Protein AF-A0A835UW12-F1 (afdb_monomer)

Structure (mmCIF, N/CA/C/O backbone):
data_AF-A0A835UW12-F1
#
_entry.id   AF-A0A835UW12-F1
#
loop_
_atom_site.group_PDB
_atom_site.id
_atom_site.type_symbol
_atom_site.label_atom_id
_atom_site.label_alt_id
_atom_site.label_comp_id
_atom_site.label_asym_id
_atom_site.label_entity_id
_atom_site.label_seq_id
_atom_site.pdbx_PDB_ins_code
_atom_site.Cartn_x
_atom_site.Cartn_y
_atom_site.Cartn_z
_atom_site.occupancy
_atom_site.B_iso_or_equiv
_atom_site.auth_seq_id
_atom_site.auth_comp_id
_atom_site.auth_asym_id
_atom_site.auth_atom_id
_atom_site.pdbx_PDB_model_num
ATOM 1 N N . MET A 1 1 ? 65.786 -12.658 36.688 1.00 39.91 1 MET A N 1
ATOM 2 C CA . MET A 1 1 ? 66.917 -13.042 35.812 1.00 39.91 1 MET A CA 1
ATOM 3 C C . MET A 1 1 ? 66.328 -13.510 34.492 1.00 39.91 1 MET A C 1
ATOM 5 O O . MET A 1 1 ? 65.339 -14.217 34.555 1.00 39.91 1 MET A O 1
ATOM 9 N N . ALA A 1 2 ? 66.781 -13.208 33.289 1.00 41.91 2 ALA A N 1
ATOM 10 C CA . ALA A 1 2 ? 67.591 -12.166 32.669 1.00 41.91 2 ALA A CA 1
ATOM 11 C C . ALA A 1 2 ? 67.326 -12.385 31.160 1.00 41.91 2 ALA A C 1
ATOM 13 O O . ALA A 1 2 ? 67.218 -13.538 30.740 1.00 41.91 2 ALA A O 1
ATOM 14 N N . SER A 1 3 ? 67.182 -11.329 30.357 1.00 52.34 3 SER A N 1
ATOM 15 C CA . SER A 1 3 ? 67.228 -11.457 28.891 1.00 52.34 3 SER A CA 1
ATOM 16 C C . SER A 1 3 ? 68.603 -11.967 28.443 1.00 52.34 3 SER A C 1
ATOM 18 O O . SER A 1 3 ? 69.579 -11.827 29.186 1.00 52.34 3 SER A O 1
ATOM 20 N N . PRO A 1 4 ? 68.713 -12.455 27.199 1.00 55.28 4 PRO A N 1
ATOM 21 C CA . PRO A 1 4 ? 69.583 -11.741 26.264 1.00 55.28 4 PRO A CA 1
ATOM 22 C C . PRO A 1 4 ? 69.023 -11.611 24.835 1.00 55.28 4 PRO A C 1
ATOM 24 O O . PRO A 1 4 ? 68.077 -12.279 24.428 1.00 55.28 4 PRO A O 1
ATOM 27 N N . ALA A 1 5 ? 69.632 -10.666 24.123 1.00 48.69 5 ALA A N 1
ATOM 28 C CA . ALA A 1 5 ? 69.347 -10.175 22.782 1.00 48.69 5 ALA A CA 1
ATOM 29 C C . ALA A 1 5 ? 69.939 -11.052 21.658 1.00 48.69 5 ALA A C 1
ATOM 31 O O . ALA A 1 5 ? 70.827 -11.861 21.916 1.00 48.69 5 ALA A O 1
ATOM 32 N N . SER A 1 6 ? 69.507 -10.823 20.406 1.00 48.31 6 SER A N 1
ATOM 33 C CA . SER A 1 6 ? 70.341 -10.170 19.367 1.00 48.31 6 SER A CA 1
ATOM 34 C C . SER A 1 6 ? 69.898 -10.481 17.923 1.00 48.31 6 SER A C 1
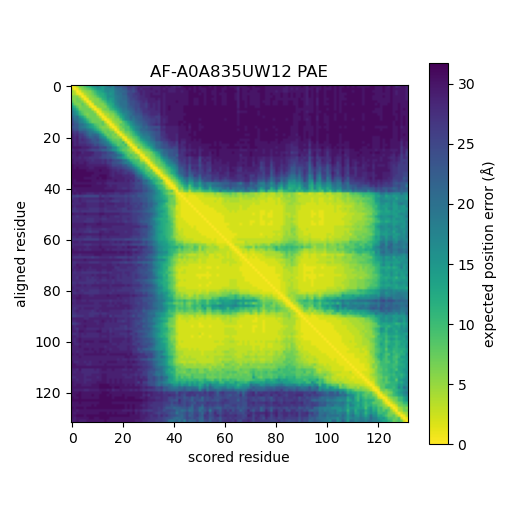ATOM 36 O O . SER A 1 6 ? 69.938 -11.620 17.478 1.00 48.31 6 SER A O 1
ATOM 38 N N . SER A 1 7 ? 69.522 -9.401 17.221 1.00 50.47 7 SER A N 1
ATOM 39 C CA . SER A 1 7 ? 69.901 -8.975 15.854 1.00 50.47 7 SER A CA 1
ATOM 40 C C . SER A 1 7 ? 69.957 -9.961 14.680 1.00 50.47 7 SER A C 1
ATOM 42 O O . SER A 1 7 ? 70.746 -10.900 14.702 1.00 50.47 7 SER A O 1
ATOM 44 N N . SER A 1 8 ? 69.362 -9.574 13.541 1.00 49.94 8 SER A N 1
ATOM 45 C CA . SER A 1 8 ? 70.123 -9.219 12.317 1.00 49.94 8 SER A CA 1
ATOM 46 C C . SER A 1 8 ? 69.233 -8.640 11.201 1.00 49.94 8 SER A C 1
ATOM 48 O O . SER A 1 8 ? 68.069 -9.000 11.055 1.00 49.94 8 SER A O 1
ATOM 50 N N . SER A 1 9 ? 69.819 -7.711 10.444 1.00 48.56 9 SER A N 1
ATOM 51 C CA . SER A 1 9 ? 69.262 -6.946 9.320 1.00 48.56 9 SER A CA 1
ATOM 52 C C . SER A 1 9 ? 69.822 -7.451 7.980 1.00 48.56 9 SER A C 1
ATOM 54 O O . SER A 1 9 ? 70.973 -7.872 7.961 1.00 48.56 9 SER A O 1
ATOM 56 N N . ALA A 1 10 ? 69.077 -7.312 6.873 1.00 47.75 10 ALA A N 1
ATOM 57 C CA . ALA A 1 10 ? 69.548 -7.145 5.474 1.00 47.75 10 ALA A CA 1
ATOM 58 C C . ALA A 1 10 ? 68.296 -6.912 4.588 1.00 47.75 10 ALA A C 1
ATOM 60 O O . ALA A 1 10 ? 67.334 -7.657 4.734 1.00 47.75 10 ALA A O 1
ATOM 61 N N . ALA A 1 11 ? 68.089 -5.800 3.870 1.00 49.81 11 ALA A N 1
ATOM 62 C CA . ALA A 1 11 ? 68.812 -5.199 2.734 1.00 49.81 11 ALA A CA 1
ATOM 63 C C . ALA A 1 11 ? 68.628 -5.958 1.394 1.00 49.81 11 ALA A C 1
ATOM 65 O O . ALA A 1 11 ? 68.925 -7.145 1.317 1.00 49.81 11 ALA A O 1
ATOM 66 N N . GLY A 1 12 ? 68.141 -5.219 0.385 1.00 48.38 12 GLY A N 1
ATOM 67 C CA . GLY A 1 12 ? 67.869 -5.580 -1.022 1.00 48.38 12 GLY A CA 1
ATOM 68 C C . GLY A 1 12 ? 66.614 -4.815 -1.489 1.00 48.38 12 GLY A C 1
ATOM 69 O O . GLY A 1 12 ? 65.535 -5.102 -0.979 1.00 48.38 12 GLY A O 1
ATOM 70 N N . ASP A 1 13 ? 66.625 -3.708 -2.252 1.00 49.19 13 ASP A N 1
ATOM 71 C CA . ASP A 1 13 ? 67.298 -3.435 -3.543 1.00 49.19 13 ASP A CA 1
ATOM 72 C C . ASP A 1 13 ? 66.911 -4.527 -4.563 1.00 49.19 13 ASP A C 1
ATOM 74 O O . ASP A 1 13 ? 67.011 -5.702 -4.256 1.00 49.19 13 ASP A O 1
ATOM 78 N N . ASP A 1 14 ? 66.097 -4.246 -5.582 1.00 52.00 14 ASP A N 1
ATOM 79 C CA . ASP A 1 14 ? 66.466 -3.572 -6.825 1.00 52.00 14 ASP A CA 1
ATOM 80 C C . ASP A 1 14 ? 65.300 -2.752 -7.414 1.00 52.00 14 ASP A C 1
ATOM 82 O O . ASP A 1 14 ? 64.136 -3.164 -7.423 1.00 52.00 14 ASP A O 1
ATOM 86 N N . GLY A 1 15 ? 65.631 -1.590 -7.978 1.00 45.88 15 GLY A N 1
ATOM 87 C CA . GLY A 1 15 ? 64.751 -0.855 -8.881 1.00 45.88 15 GLY A CA 1
ATOM 88 C C . GLY A 1 15 ? 64.919 -1.310 -10.328 1.00 45.88 15 GLY A C 1
ATOM 89 O O . GLY A 1 15 ? 66.009 -1.691 -10.734 1.00 45.88 15 GLY A O 1
ATOM 90 N N . VAL A 1 16 ? 63.871 -1.163 -11.140 1.00 53.25 16 VAL A N 1
ATOM 91 C CA . VAL A 1 16 ? 63.997 -1.019 -12.601 1.00 53.25 16 VAL A CA 1
ATOM 92 C C . VAL A 1 16 ? 62.879 -0.132 -13.176 1.00 53.25 16 VAL A C 1
ATOM 94 O O . VAL A 1 16 ? 61.809 -0.031 -12.573 1.00 53.25 16 VAL A O 1
ATOM 97 N N . PRO A 1 17 ? 63.134 0.565 -14.304 1.00 51.84 17 PRO A N 1
ATOM 98 C CA . PRO A 1 17 ? 62.596 1.897 -14.570 1.00 51.84 17 PRO A CA 1
ATOM 99 C C . PRO A 1 17 ? 61.731 2.006 -15.846 1.00 51.84 17 PRO A C 1
ATOM 101 O O . PRO A 1 17 ? 61.582 1.068 -16.617 1.00 51.84 17 PRO A O 1
ATOM 104 N N . SER A 1 18 ? 61.299 3.248 -16.104 1.00 46.09 18 SER A N 1
ATOM 105 C CA . SER A 1 18 ? 61.202 3.895 -17.426 1.00 46.09 18 SER A CA 1
ATOM 106 C C . SER A 1 18 ? 59.987 3.629 -18.332 1.00 46.09 18 SER A C 1
ATOM 108 O O . SER A 1 18 ? 59.942 2.711 -19.137 1.00 46.09 18 SER A O 1
ATOM 110 N N . SER A 1 19 ? 59.051 4.578 -18.253 1.00 46.84 19 SER A N 1
ATOM 111 C CA . SER A 1 19 ? 58.675 5.532 -19.312 1.00 46.84 19 SER A CA 1
ATOM 112 C C . SER A 1 19 ? 58.556 5.085 -20.783 1.00 46.84 19 SER A C 1
ATOM 114 O O . SER A 1 19 ? 59.525 4.696 -21.426 1.00 46.84 19 SER A O 1
ATOM 116 N N . ALA A 1 20 ? 57.380 5.443 -21.314 1.00 46.94 20 ALA A N 1
ATOM 117 C CA . ALA A 1 20 ? 57.080 5.915 -22.668 1.00 46.94 20 ALA A CA 1
ATOM 118 C C . ALA A 1 20 ? 56.852 4.890 -23.791 1.00 46.94 20 ALA A C 1
ATOM 120 O O . ALA A 1 20 ? 57.772 4.430 -24.454 1.00 46.94 20 ALA A O 1
ATOM 121 N N . ALA A 1 21 ? 55.574 4.748 -24.155 1.00 41.69 21 ALA A N 1
ATOM 122 C CA . ALA A 1 21 ? 55.154 4.898 -25.546 1.00 41.69 21 ALA A CA 1
ATOM 123 C C . ALA A 1 21 ? 53.704 5.402 -25.590 1.00 41.69 21 ALA A C 1
ATOM 125 O O . ALA A 1 21 ? 52.755 4.677 -25.296 1.00 41.69 21 ALA A O 1
ATOM 126 N N . ALA A 1 22 ? 53.544 6.678 -25.938 1.00 48.12 22 ALA A N 1
ATOM 127 C CA . ALA A 1 22 ? 52.271 7.230 -26.363 1.00 48.12 22 ALA A CA 1
ATOM 128 C C . ALA A 1 22 ? 51.890 6.608 -27.714 1.00 48.12 22 ALA A C 1
ATOM 130 O O . ALA A 1 22 ? 52.685 6.595 -28.653 1.00 48.12 22 ALA A O 1
ATOM 131 N N . SER A 1 23 ? 50.665 6.110 -27.826 1.00 43.50 23 SER A N 1
ATOM 132 C CA . SER A 1 23 ? 50.016 5.869 -29.110 1.00 43.50 23 SER A CA 1
ATOM 133 C C . SER A 1 23 ? 48.585 6.368 -29.007 1.00 43.50 23 SER A C 1
ATOM 135 O O . SER A 1 23 ? 47.802 5.955 -28.155 1.00 43.50 23 SER A O 1
ATOM 137 N N . SER A 1 24 ? 48.326 7.369 -29.831 1.00 51.50 24 SER A N 1
ATOM 138 C CA . SER A 1 24 ? 47.150 8.216 -29.902 1.00 51.50 24 SER A CA 1
ATOM 139 C C . SER A 1 24 ? 45.858 7.410 -30.050 1.00 51.50 24 SER A C 1
ATOM 141 O O . SER A 1 24 ? 45.665 6.732 -31.056 1.00 51.50 24 SER A O 1
ATOM 143 N N . ILE A 1 25 ? 44.938 7.542 -29.090 1.00 56.38 25 ILE A N 1
ATOM 144 C CA . ILE A 1 25 ? 43.540 7.129 -29.261 1.00 56.38 25 ILE A CA 1
ATOM 145 C C . ILE A 1 25 ? 42.694 8.406 -29.336 1.00 56.38 25 ILE A C 1
ATOM 147 O O . ILE A 1 25 ? 42.737 9.206 -28.395 1.00 56.38 25 ILE A O 1
ATOM 151 N N . PRO A 1 26 ? 41.925 8.630 -30.418 1.00 46.03 26 PRO A N 1
ATOM 152 C CA . PRO A 1 26 ? 40.990 9.742 -30.484 1.00 46.03 26 PRO A CA 1
ATOM 153 C C . PRO A 1 26 ? 39.858 9.480 -29.484 1.00 46.03 26 PRO A C 1
ATOM 155 O O . PRO A 1 26 ? 38.976 8.657 -29.728 1.00 46.03 26 PRO A O 1
ATOM 158 N N . HIS A 1 27 ? 39.882 10.153 -28.332 1.00 47.38 27 HIS A N 1
ATOM 159 C CA . HIS A 1 27 ? 38.746 10.143 -27.419 1.00 47.38 27 HIS A CA 1
ATOM 160 C C . HIS A 1 27 ? 37.667 11.075 -27.976 1.00 47.38 27 HIS A C 1
ATOM 162 O O . HIS A 1 27 ? 37.721 12.296 -27.851 1.00 47.38 27 HIS A O 1
ATOM 168 N N . LEU A 1 28 ? 36.678 10.465 -28.628 1.00 49.31 28 LEU A N 1
ATOM 169 C CA . LEU A 1 28 ? 35.374 11.075 -28.857 1.00 49.31 28 LEU A CA 1
ATOM 170 C C . LEU A 1 28 ? 34.866 11.688 -27.538 1.00 49.31 28 LEU A C 1
ATOM 172 O O . LEU A 1 28 ? 34.862 10.987 -26.520 1.00 49.31 28 LEU A O 1
ATOM 176 N N . PRO A 1 29 ? 34.342 12.926 -27.527 1.00 50.59 29 PRO A N 1
ATOM 177 C CA . PRO A 1 29 ? 33.495 13.376 -26.438 1.00 50.59 29 PRO A CA 1
ATOM 178 C C . PRO A 1 29 ? 32.125 12.709 -26.606 1.00 50.59 29 PRO A C 1
ATOM 180 O O . PRO A 1 29 ? 31.162 13.318 -27.072 1.00 50.59 29 PRO A O 1
ATOM 183 N N . THR A 1 30 ? 32.023 11.426 -26.247 1.00 45.34 30 THR A N 1
ATOM 184 C CA . THR A 1 30 ? 30.712 10.805 -26.061 1.00 45.34 30 THR A CA 1
ATOM 185 C C . THR A 1 30 ? 30.118 11.393 -24.798 1.00 45.34 30 THR A C 1
ATOM 187 O O . THR A 1 30 ? 30.446 11.008 -23.677 1.00 45.34 30 THR A O 1
ATOM 190 N N . SER A 1 31 ? 29.252 12.373 -25.038 1.00 54.56 31 SER A N 1
ATOM 191 C CA . SER A 1 31 ? 28.134 12.773 -24.202 1.00 54.56 31 SER A CA 1
ATOM 192 C C . SER A 1 31 ? 27.653 11.610 -23.328 1.00 54.56 31 SER A C 1
ATOM 194 O O . SER A 1 31 ? 26.888 10.753 -23.760 1.00 54.56 31 SER A O 1
ATOM 196 N N . SER A 1 32 ? 28.110 11.570 -22.080 1.00 53.03 32 SER A N 1
ATOM 197 C CA . SER A 1 32 ? 27.438 10.819 -21.025 1.00 53.03 32 SER A CA 1
ATOM 198 C C . SER A 1 32 ? 26.781 11.829 -20.100 1.00 53.03 32 SER A C 1
ATOM 200 O O . SER A 1 32 ? 27.068 11.910 -18.905 1.00 53.03 32 SER A O 1
ATOM 202 N N . ALA A 1 33 ? 25.905 12.637 -20.698 1.00 54.12 33 ALA A N 1
ATOM 203 C CA . ALA A 1 33 ? 24.895 13.372 -19.972 1.00 54.12 33 ALA A CA 1
ATOM 204 C C . ALA A 1 33 ? 24.107 12.386 -19.092 1.00 54.12 33 ALA A C 1
ATOM 206 O O . ALA A 1 33 ? 23.554 11.406 -19.575 1.00 54.12 33 ALA A O 1
ATOM 207 N N . ALA A 1 34 ? 24.153 12.655 -17.790 1.00 54.62 34 ALA A N 1
ATOM 208 C CA . ALA A 1 34 ? 23.126 12.448 -16.779 1.00 54.62 34 ALA A CA 1
ATOM 209 C C . ALA A 1 34 ? 22.162 11.238 -16.875 1.00 54.62 34 ALA A C 1
ATOM 211 O O . ALA A 1 34 ? 21.421 11.034 -17.826 1.00 54.62 34 ALA A O 1
ATOM 212 N N . SER A 1 35 ? 21.986 10.612 -15.705 1.00 49.56 35 SER A N 1
ATOM 213 C CA . SER A 1 35 ? 20.741 9.961 -15.276 1.00 49.56 35 SER A CA 1
ATOM 214 C C . SER A 1 35 ? 20.485 8.530 -15.765 1.00 49.56 35 SER A C 1
ATOM 216 O O . SER A 1 35 ? 19.601 8.252 -16.565 1.00 49.56 35 SER A O 1
ATOM 218 N N . ARG A 1 36 ? 21.160 7.560 -15.136 1.00 50.09 36 ARG A N 1
ATOM 219 C CA . ARG A 1 36 ? 20.576 6.218 -14.932 1.00 50.09 36 ARG A CA 1
ATOM 220 C C . ARG A 1 36 ? 20.176 5.993 -13.477 1.00 50.09 36 ARG A C 1
ATOM 222 O O . ARG A 1 36 ? 20.331 4.905 -12.932 1.00 50.09 36 ARG A O 1
ATOM 229 N N . ARG A 1 37 ? 19.630 7.030 -12.831 1.00 50.47 37 ARG A N 1
ATOM 230 C CA . ARG A 1 37 ? 18.713 6.799 -11.713 1.00 50.47 37 ARG A CA 1
ATOM 231 C C . ARG A 1 37 ? 17.426 6.320 -12.357 1.00 50.47 37 ARG A C 1
ATOM 233 O O . ARG A 1 37 ? 16.694 7.134 -12.908 1.00 50.47 37 ARG A O 1
ATOM 240 N N . LEU A 1 38 ? 17.220 5.002 -12.365 1.00 50.41 38 LEU A N 1
ATOM 241 C CA . LEU A 1 38 ? 15.946 4.400 -12.751 1.00 50.41 38 LEU A CA 1
ATOM 242 C C . LEU A 1 38 ? 14.830 5.265 -12.150 1.00 50.41 38 LEU A C 1
ATOM 244 O O . LEU A 1 38 ? 14.861 5.481 -10.929 1.00 50.41 38 LEU A O 1
ATOM 248 N N . PRO A 1 39 ? 13.914 5.815 -12.968 1.00 57.53 39 PRO A N 1
ATOM 249 C CA . PRO A 1 39 ? 12.777 6.545 -12.447 1.00 57.53 39 PRO A CA 1
ATOM 250 C C . PRO A 1 39 ? 12.146 5.685 -11.349 1.00 57.53 39 PRO A C 1
ATOM 252 O O . PRO A 1 39 ? 11.989 4.474 -11.559 1.00 57.53 39 PRO A O 1
ATOM 255 N N . PRO A 1 40 ? 11.842 6.252 -10.164 1.00 53.78 40 PRO A N 1
ATOM 256 C CA . PRO A 1 40 ? 11.053 5.549 -9.163 1.00 53.78 40 PRO A CA 1
ATOM 257 C C . PRO A 1 40 ? 9.888 4.884 -9.894 1.00 53.78 40 PRO A C 1
ATOM 259 O O . PRO A 1 40 ? 9.290 5.577 -10.718 1.00 53.78 40 PRO A O 1
ATOM 262 N N . PRO A 1 41 ? 9.599 3.585 -9.667 1.00 59.59 41 PRO A N 1
ATOM 263 C CA . PRO A 1 41 ? 8.606 2.859 -10.454 1.00 59.59 41 PRO A CA 1
ATOM 264 C C . PRO A 1 41 ? 7.366 3.735 -10.553 1.00 59.59 41 PRO A C 1
ATOM 266 O O . PRO A 1 41 ? 6.803 4.089 -9.514 1.00 59.59 41 PRO A O 1
ATOM 269 N N . CYS A 1 42 ? 7.059 4.190 -11.769 1.00 73.62 42 CYS A N 1
ATOM 270 C CA . CYS A 1 42 ? 6.086 5.241 -12.023 1.00 73.62 42 CYS A CA 1
ATOM 271 C C . CYS A 1 42 ? 4.748 4.701 -11.526 1.00 73.62 42 CYS A C 1
ATOM 273 O O . CYS A 1 42 ? 4.162 3.819 -12.146 1.00 73.62 42 CYS A O 1
ATOM 275 N N . TRP A 1 43 ? 4.342 5.130 -10.336 1.00 81.62 43 TRP A N 1
ATOM 276 C CA . TRP A 1 43 ? 3.008 4.891 -9.823 1.00 81.62 43 TRP A CA 1
ATOM 277 C C . TRP A 1 43 ? 2.206 6.097 -10.259 1.00 81.62 43 TRP A C 1
ATOM 279 O O . TRP A 1 43 ? 2.351 7.170 -9.665 1.00 81.62 43 TRP A O 1
ATOM 289 N N . SER A 1 44 ? 1.412 5.927 -11.306 1.00 85.50 44 SER A N 1
ATOM 290 C CA . SER A 1 44 ? 0.437 6.933 -11.703 1.00 85.50 44 SER A CA 1
ATOM 291 C C . SER A 1 44 ? -0.584 7.158 -10.583 1.00 85.50 44 SER A C 1
ATOM 293 O O . SER A 1 44 ? -0.700 6.377 -9.624 1.00 85.50 44 SER A O 1
ATOM 295 N N . HIS A 1 45 ? -1.306 8.272 -10.681 1.00 85.75 45 HIS A N 1
ATOM 296 C CA . HIS A 1 45 ? -2.362 8.592 -9.730 1.00 85.75 45 HIS A CA 1
ATOM 297 C C . HIS A 1 45 ? -3.438 7.501 -9.730 1.00 85.75 45 HIS A C 1
ATOM 299 O O . HIS A 1 45 ? -3.775 6.980 -8.671 1.00 85.75 45 HIS A O 1
ATOM 305 N N . GLU A 1 46 ? -3.871 7.082 -10.918 1.00 87.44 46 GLU A N 1
ATOM 306 C CA . GLU A 1 46 ? -4.869 6.031 -11.115 1.00 87.44 46 GLU A CA 1
ATOM 307 C C . GLU A 1 46 ? -4.417 4.681 -10.540 1.00 87.44 46 GLU A C 1
ATOM 309 O O . GLU A 1 46 ? -5.133 4.092 -9.734 1.00 87.44 46 GLU A O 1
ATOM 314 N N . GLU A 1 47 ? -3.184 4.240 -10.828 1.00 88.06 47 GLU A N 1
ATOM 315 C CA . GLU A 1 47 ? -2.634 3.003 -10.245 1.00 88.06 47 GLU A CA 1
ATOM 316 C C . GLU A 1 47 ? -2.565 3.074 -8.715 1.00 88.06 47 GLU A C 1
ATOM 318 O O . GLU A 1 47 ? -2.763 2.075 -8.022 1.00 88.06 47 GLU A O 1
ATOM 323 N N . THR A 1 48 ? -2.256 4.252 -8.167 1.00 90.88 48 THR A N 1
ATOM 324 C CA . THR A 1 48 ? -2.193 4.445 -6.717 1.00 90.88 48 THR A CA 1
ATOM 325 C C . THR A 1 48 ? -3.585 4.385 -6.091 1.00 90.88 48 THR A C 1
ATOM 327 O O . THR A 1 48 ? -3.725 3.772 -5.034 1.00 90.88 48 THR A O 1
ATOM 330 N N . LEU A 1 49 ? -4.601 4.977 -6.725 1.00 92.50 49 LEU A N 1
ATOM 331 C CA . LEU A 1 49 ? -5.994 4.892 -6.277 1.00 92.50 49 LEU A CA 1
ATOM 332 C C . LEU A 1 49 ? -6.497 3.447 -6.327 1.00 92.50 49 LEU A C 1
ATOM 334 O O . LEU A 1 49 ? -6.922 2.923 -5.299 1.00 92.50 49 LEU A O 1
ATOM 338 N N . ALA A 1 50 ? -6.319 2.766 -7.463 1.00 93.44 50 ALA A N 1
ATOM 339 C CA . ALA A 1 50 ? -6.697 1.364 -7.625 1.00 93.44 50 ALA A CA 1
ATOM 340 C C . ALA A 1 50 ? -6.017 0.460 -6.582 1.00 93.44 50 ALA A C 1
ATOM 342 O O . ALA A 1 50 ? -6.648 -0.432 -6.015 1.00 93.44 50 ALA A O 1
ATOM 343 N N . LEU A 1 51 ? -4.738 0.713 -6.273 1.00 94.44 51 LEU A N 1
ATOM 344 C CA . LEU A 1 51 ? -4.027 0.000 -5.212 1.00 94.44 51 LEU A CA 1
ATOM 345 C C . LEU A 1 51 ? -4.636 0.259 -3.833 1.00 94.44 51 LEU A C 1
ATOM 347 O O . LEU A 1 51 ? -4.760 -0.679 -3.045 1.00 94.44 51 LEU A O 1
ATOM 351 N N . ILE A 1 52 ? -4.952 1.516 -3.514 1.00 94.81 52 ILE A N 1
ATOM 352 C CA . ILE A 1 52 ? -5.538 1.887 -2.223 1.00 94.81 52 ILE A CA 1
ATOM 353 C C . ILE A 1 52 ? -6.888 1.194 -2.052 1.00 94.81 52 ILE A C 1
ATOM 355 O O . ILE A 1 52 ? -7.115 0.609 -0.993 1.00 94.81 52 ILE A O 1
ATOM 359 N N . ASP A 1 53 ? -7.742 1.214 -3.070 1.00 95.56 53 ASP A N 1
ATOM 360 C CA . ASP A 1 53 ? -9.076 0.620 -3.001 1.00 95.56 53 ASP A CA 1
ATOM 361 C C . ASP A 1 53 ? -9.008 -0.908 -2.916 1.00 95.56 53 ASP A C 1
ATOM 363 O O . ASP A 1 53 ? -9.521 -1.487 -1.957 1.00 95.56 53 ASP A O 1
ATOM 367 N N . ALA A 1 54 ? -8.236 -1.562 -3.792 1.00 96.00 54 ALA A N 1
ATOM 368 C CA . ALA A 1 54 ? -8.042 -3.014 -3.741 1.00 96.00 54 ALA A CA 1
ATOM 369 C C . ALA A 1 54 ? -7.445 -3.481 -2.399 1.00 96.00 54 ALA A C 1
ATOM 371 O O . ALA A 1 54 ? -7.853 -4.502 -1.836 1.00 96.00 54 ALA A O 1
ATOM 372 N N . TYR A 1 55 ? -6.480 -2.728 -1.856 1.00 95.44 55 TYR A N 1
ATOM 373 C CA . TYR A 1 55 ? -5.921 -2.998 -0.533 1.00 95.44 55 TYR A CA 1
ATOM 374 C C . TYR A 1 55 ? -6.964 -2.818 0.573 1.00 95.44 55 TYR A C 1
ATOM 376 O O . TYR A 1 55 ? -7.034 -3.658 1.474 1.00 95.44 55 TYR A O 1
ATOM 384 N N . ARG A 1 56 ? -7.750 -1.733 0.535 1.00 94.69 56 ARG A N 1
ATOM 385 C CA . ARG A 1 56 ? -8.788 -1.448 1.535 1.00 94.69 56 ARG A CA 1
ATOM 386 C C . ARG A 1 56 ? -9.801 -2.576 1.577 1.00 94.69 56 ARG A C 1
ATOM 388 O O . ARG A 1 56 ? -10.037 -3.094 2.665 1.00 94.69 56 ARG A O 1
ATOM 395 N N . ASP A 1 57 ? -10.313 -2.998 0.429 1.00 95.06 57 ASP A N 1
ATOM 396 C CA . ASP A 1 57 ? -11.303 -4.072 0.343 1.00 95.06 57 ASP A CA 1
ATOM 397 C C . ASP A 1 57 ? -10.782 -5.353 0.993 1.00 95.06 57 ASP A C 1
ATOM 399 O O . ASP A 1 57 ? -11.404 -5.880 1.919 1.00 95.06 57 ASP A O 1
ATOM 403 N N . LYS A 1 58 ? -9.572 -5.797 0.619 1.00 94.19 58 LYS A N 1
ATOM 404 C CA . LYS A 1 58 ? -8.951 -6.978 1.240 1.00 94.19 58 LYS A CA 1
ATOM 405 C C . LYS A 1 58 ? -8.685 -6.801 2.728 1.00 94.19 58 LYS A C 1
ATOM 407 O O . LYS A 1 58 ? -8.895 -7.730 3.505 1.00 94.19 58 LYS A O 1
ATOM 412 N N . TRP A 1 59 ? -8.230 -5.627 3.148 1.00 94.12 59 TRP A N 1
ATOM 413 C CA . TRP A 1 59 ? -7.967 -5.342 4.554 1.00 94.12 59 TRP A CA 1
ATOM 414 C C . TRP A 1 59 ? -9.248 -5.387 5.397 1.00 94.12 59 TRP A C 1
ATOM 416 O O . TRP A 1 59 ? -9.230 -5.939 6.500 1.00 94.12 59 TRP A O 1
ATOM 426 N N . TYR A 1 60 ? -10.367 -4.874 4.881 1.00 94.50 60 TYR A N 1
ATOM 427 C CA . TYR A 1 60 ? -11.665 -4.957 5.551 1.00 94.50 60 TYR A CA 1
ATOM 428 C C . TYR A 1 60 ? -12.221 -6.382 5.574 1.00 94.50 60 TYR A C 1
ATOM 430 O O . TYR A 1 60 ? -12.687 -6.807 6.631 1.00 94.50 60 TYR A O 1
ATOM 438 N N . SER A 1 61 ? -12.102 -7.147 4.483 1.00 92.81 61 SER A N 1
ATOM 439 C CA . SER A 1 61 ? -12.520 -8.560 4.456 1.00 92.81 61 SER A CA 1
ATOM 440 C C . SER A 1 61 ? -11.795 -9.415 5.501 1.00 92.81 61 SER A C 1
ATOM 442 O O . SER A 1 61 ? -12.361 -10.373 6.014 1.00 92.81 61 SER A O 1
ATOM 444 N N . LEU A 1 62 ? -10.557 -9.054 5.853 1.00 91.38 62 LEU A N 1
ATOM 445 C CA . LEU A 1 62 ? -9.750 -9.737 6.871 1.00 91.38 62 LEU A CA 1
ATOM 446 C C . LEU A 1 62 ? -9.951 -9.180 8.289 1.00 91.38 62 LEU A C 1
ATOM 448 O O . LEU A 1 62 ? -9.130 -9.445 9.169 1.00 91.38 62 LEU A O 1
ATOM 452 N N . GLY A 1 63 ? -10.970 -8.349 8.521 1.00 91.31 63 GLY A N 1
ATOM 453 C CA . GLY A 1 63 ? -11.214 -7.751 9.835 1.00 91.31 63 GLY A CA 1
ATOM 454 C C . GLY A 1 63 ? -10.096 -6.805 10.278 1.00 91.31 63 GLY A C 1
ATOM 455 O O . GLY A 1 63 ? -9.764 -6.750 11.458 1.00 91.31 63 GLY A O 1
ATOM 456 N N . ARG A 1 64 ? -9.495 -6.067 9.334 1.00 90.62 64 ARG A N 1
ATOM 457 C CA . ARG A 1 64 ? -8.349 -5.164 9.552 1.00 90.62 64 ARG A CA 1
ATOM 458 C C . ARG A 1 64 ? -7.025 -5.870 9.888 1.00 90.62 64 ARG A C 1
ATOM 460 O O . ARG A 1 64 ? -6.091 -5.234 10.388 1.00 90.62 64 ARG A O 1
ATOM 467 N N . GLY A 1 65 ? -6.919 -7.159 9.566 1.00 89.25 65 GLY A N 1
ATOM 468 C CA . GLY A 1 65 ? -5.716 -7.975 9.739 1.00 89.25 65 GLY A CA 1
ATOM 469 C C . GLY A 1 65 ? -4.608 -7.725 8.706 1.00 89.25 65 GLY A C 1
ATOM 470 O O . GLY A 1 65 ? -4.724 -6.898 7.803 1.00 89.25 65 GLY A O 1
ATOM 471 N N . ASN A 1 66 ? -3.495 -8.452 8.841 1.00 89.75 66 ASN A N 1
ATOM 472 C CA . ASN A 1 66 ? -2.365 -8.349 7.917 1.00 89.75 66 ASN A CA 1
ATOM 473 C C . ASN A 1 66 ? -2.600 -9.202 6.657 1.00 89.75 66 ASN A C 1
ATOM 475 O O . ASN A 1 66 ? -3.015 -10.357 6.752 1.00 89.75 66 ASN A O 1
ATOM 479 N N . LEU A 1 67 ? -2.304 -8.658 5.474 1.00 92.62 67 LEU A N 1
ATOM 480 C CA . LEU A 1 67 ? -2.448 -9.394 4.215 1.00 92.62 67 LEU A CA 1
ATOM 481 C C . LEU A 1 67 ? -1.307 -10.413 4.060 1.00 92.62 67 LEU A C 1
ATOM 483 O O . LEU A 1 67 ? -0.135 -10.082 4.254 1.00 92.62 67 LEU A O 1
ATOM 487 N N . ARG A 1 68 ? -1.656 -11.648 3.683 1.00 94.31 68 ARG A N 1
ATOM 488 C CA . ARG A 1 68 ? -0.710 -12.711 3.309 1.00 94.31 68 ARG A CA 1
ATOM 489 C C . ARG A 1 68 ? -0.331 -12.600 1.832 1.00 94.31 68 ARG A C 1
AT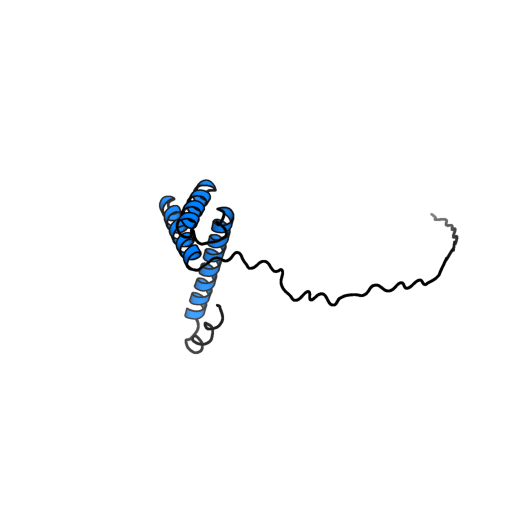OM 491 O O . ARG A 1 68 ? -0.968 -11.853 1.098 1.00 94.31 68 ARG A O 1
ATOM 498 N N . ALA A 1 69 ? 0.679 -13.359 1.400 1.00 94.31 69 ALA A N 1
ATOM 499 C CA . ALA A 1 69 ? 1.170 -13.362 0.016 1.00 94.31 69 ALA A CA 1
ATOM 500 C C . ALA A 1 69 ? 0.038 -13.523 -1.018 1.00 94.31 69 ALA A C 1
ATOM 502 O O . ALA A 1 69 ? -0.127 -12.642 -1.850 1.00 94.31 69 ALA A O 1
ATOM 503 N N . SER A 1 70 ? -0.831 -14.529 -0.849 1.00 94.38 70 SER A N 1
ATOM 504 C CA . SER A 1 70 ? -1.996 -14.753 -1.726 1.00 94.38 70 SER A CA 1
ATOM 505 C C . SER A 1 70 ? -2.892 -13.519 -1.868 1.00 94.38 70 SER A C 1
ATOM 507 O O . SER A 1 70 ? -3.312 -13.169 -2.964 1.00 94.38 70 SER A O 1
ATOM 509 N N . HIS A 1 71 ? -3.156 -12.806 -0.768 1.00 95.25 71 HIS A N 1
ATOM 510 C CA . HIS A 1 71 ? -3.986 -11.602 -0.817 1.00 95.25 71 HIS A CA 1
ATOM 511 C C . HIS A 1 71 ? -3.287 -10.469 -1.575 1.00 95.25 71 HIS A C 1
ATOM 513 O O . HIS A 1 71 ? -3.946 -9.677 -2.242 1.00 95.25 71 HIS A O 1
ATOM 519 N N . TRP A 1 72 ? -1.958 -10.376 -1.483 1.00 95.44 72 TRP A N 1
ATOM 520 C CA . TRP A 1 72 ? -1.186 -9.404 -2.256 1.00 95.44 72 TRP A CA 1
ATOM 521 C C . TRP A 1 72 ? -1.157 -9.737 -3.748 1.00 95.44 72 TRP A C 1
ATOM 523 O O . TRP A 1 72 ? -1.154 -8.809 -4.557 1.00 95.44 72 TRP A O 1
ATOM 533 N N . ASP A 1 73 ? -1.165 -11.018 -4.113 1.00 95.50 73 ASP A N 1
ATOM 534 C CA . ASP A 1 73 ? -1.287 -11.450 -5.508 1.00 95.50 73 ASP A CA 1
ATOM 535 C C . ASP A 1 73 ? -2.661 -11.078 -6.080 1.00 95.50 73 ASP A C 1
ATOM 537 O O . ASP A 1 73 ? -2.740 -10.506 -7.167 1.00 95.50 73 ASP A O 1
ATOM 541 N N . GLU A 1 74 ? -3.737 -11.269 -5.313 1.00 94.50 74 GLU A N 1
ATOM 542 C CA . GLU A 1 74 ? -5.074 -10.801 -5.700 1.00 94.50 74 GLU A CA 1
ATOM 543 C C . GLU A 1 74 ? -5.133 -9.275 -5.866 1.00 94.50 74 GLU A C 1
ATOM 545 O O . GLU A 1 74 ? -5.686 -8.780 -6.848 1.00 94.50 74 GLU A O 1
ATOM 550 N N . VAL A 1 75 ? -4.532 -8.513 -4.942 1.00 94.88 75 VAL A N 1
ATOM 551 C CA . VAL A 1 75 ? -4.438 -7.046 -5.052 1.00 94.88 75 VAL A CA 1
ATOM 552 C C . VAL A 1 75 ? -3.677 -6.644 -6.316 1.00 94.88 75 VAL A C 1
ATOM 554 O O . VAL A 1 75 ? -4.137 -5.772 -7.050 1.00 94.88 75 VAL A O 1
ATOM 557 N N . ALA A 1 76 ? -2.546 -7.288 -6.614 1.00 93.88 76 ALA A N 1
ATOM 558 C CA . ALA A 1 76 ? -1.788 -7.019 -7.836 1.00 93.88 76 ALA A CA 1
ATOM 559 C C . ALA A 1 76 ? -2.600 -7.331 -9.101 1.00 93.88 76 ALA A C 1
ATOM 561 O O . ALA A 1 76 ? -2.585 -6.539 -10.042 1.00 93.88 76 ALA A O 1
ATOM 562 N N . ALA A 1 77 ? -3.366 -8.424 -9.104 1.00 92.88 77 ALA A N 1
ATOM 563 C CA . ALA A 1 77 ? -4.245 -8.775 -10.216 1.00 92.88 77 ALA A CA 1
ATOM 564 C C . ALA A 1 77 ? -5.386 -7.761 -10.418 1.00 92.88 77 ALA A C 1
ATOM 566 O O . ALA A 1 77 ? -5.794 -7.510 -11.551 1.00 92.88 77 ALA A O 1
ATOM 567 N N . VAL A 1 78 ? -5.920 -7.163 -9.347 1.00 92.94 78 VAL A N 1
ATOM 568 C CA . VAL A 1 78 ? -6.900 -6.065 -9.456 1.00 92.94 78 VAL A CA 1
ATOM 569 C C . VAL A 1 78 ? -6.245 -4.821 -10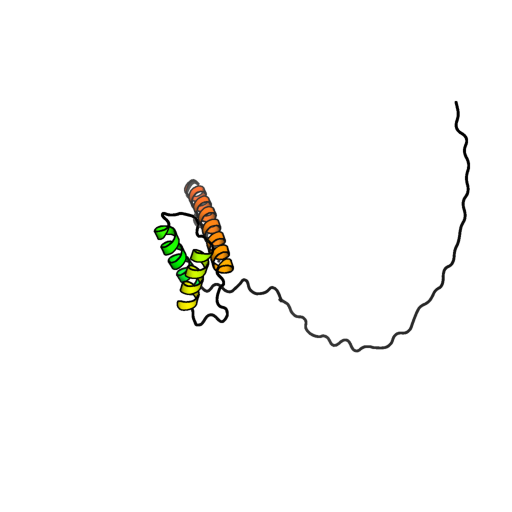.057 1.00 92.94 78 VAL A C 1
ATOM 571 O O . VAL A 1 78 ? -6.753 -4.290 -11.041 1.00 92.94 78 VAL A O 1
ATOM 574 N N . VAL A 1 79 ? -5.090 -4.400 -9.533 1.00 91.19 79 VAL A N 1
ATOM 575 C CA . VAL A 1 79 ? -4.366 -3.212 -10.022 1.00 91.19 79 VAL A CA 1
ATOM 576 C C . VAL A 1 79 ? -3.975 -3.361 -11.495 1.00 91.19 79 VAL A C 1
ATOM 578 O O . VAL A 1 79 ? -4.153 -2.428 -12.274 1.00 91.19 79 VAL A O 1
ATOM 581 N N . ALA A 1 80 ? -3.508 -4.545 -11.901 1.00 89.50 80 ALA A N 1
ATOM 582 C CA . ALA A 1 80 ? -3.168 -4.833 -13.293 1.00 89.50 80 ALA A CA 1
ATOM 583 C C . ALA A 1 80 ? -4.385 -4.747 -14.233 1.00 89.50 80 ALA A C 1
ATOM 585 O O . ALA A 1 80 ? -4.249 -4.294 -15.366 1.00 89.50 80 ALA A O 1
ATOM 586 N N . ARG A 1 81 ? -5.579 -5.141 -13.766 1.00 88.94 81 ARG A N 1
ATOM 587 C CA . ARG A 1 81 ? -6.824 -5.032 -14.547 1.00 88.94 81 ARG A CA 1
ATOM 588 C C . ARG A 1 81 ? -7.336 -3.600 -14.657 1.00 88.94 81 ARG A C 1
ATOM 590 O O . ARG A 1 81 ? -7.893 -3.253 -15.691 1.00 88.94 81 ARG A O 1
ATOM 597 N N . CYS A 1 82 ? -7.172 -2.790 -13.614 1.00 85.56 82 CYS A N 1
ATOM 598 C CA . CYS A 1 82 ? -7.602 -1.392 -13.633 1.00 85.56 82 CYS A CA 1
ATOM 599 C C . CYS A 1 82 ? -6.714 -0.518 -14.523 1.00 85.56 82 CYS A C 1
ATOM 601 O O . CYS A 1 82 ? -7.209 0.442 -15.097 1.00 85.56 82 CYS A O 1
ATOM 603 N N . CYS A 1 83 ? -5.429 -0.853 -14.671 1.00 80.50 83 CYS A N 1
ATOM 604 C CA . CYS A 1 83 ? -4.476 -0.029 -15.417 1.00 80.50 83 CYS A CA 1
ATOM 605 C C . CYS A 1 83 ? -3.774 -0.820 -16.539 1.00 80.50 83 CYS A C 1
ATOM 607 O O . CYS A 1 83 ? -2.554 -1.005 -16.485 1.00 80.50 83 CYS A O 1
ATOM 609 N N . PRO A 1 84 ? -4.509 -1.269 -17.578 1.00 72.56 84 PRO A N 1
ATOM 610 C CA . PRO A 1 84 ? -3.949 -2.067 -18.674 1.00 72.56 84 PRO A CA 1
ATOM 611 C C . PRO A 1 84 ? -2.991 -1.272 -19.576 1.00 72.56 84 PRO A C 1
ATOM 613 O O . PRO A 1 84 ? -2.198 -1.858 -20.304 1.00 72.56 84 PRO A O 1
ATOM 616 N N . SER A 1 85 ? -3.054 0.061 -19.531 1.00 66.75 85 SER A N 1
ATOM 617 C CA . SER A 1 85 ? -2.178 0.974 -20.275 1.00 66.75 85 SER A CA 1
ATOM 618 C C . SER A 1 85 ? -0.809 1.178 -19.620 1.00 66.75 85 SER A C 1
ATOM 620 O O . SER A 1 85 ? 0.071 1.798 -20.219 1.00 66.75 85 SER A O 1
ATOM 622 N N . SER A 1 86 ? -0.606 0.675 -18.396 1.00 68.44 86 SER A N 1
ATOM 623 C CA . SER A 1 86 ? 0.687 0.766 -17.726 1.00 68.44 86 SER A CA 1
ATOM 624 C C . SER A 1 86 ? 1.677 -0.182 -18.408 1.00 68.44 86 SER A C 1
ATOM 626 O O . SER A 1 86 ? 1.427 -1.387 -18.459 1.00 68.44 86 SER A O 1
ATOM 628 N N . PRO A 1 87 ? 2.829 0.309 -18.898 1.00 65.50 87 PRO A N 1
ATOM 629 C CA . PRO A 1 87 ? 3.789 -0.517 -19.633 1.00 65.50 87 PRO A CA 1
ATOM 630 C C . PRO A 1 87 ? 4.431 -1.607 -18.761 1.00 65.50 87 PRO A C 1
ATOM 632 O O . PRO A 1 87 ? 5.081 -2.510 -19.279 1.00 65.50 87 PRO A O 1
ATOM 635 N N . VAL A 1 88 ? 4.282 -1.517 -17.433 1.00 71.69 88 VAL A N 1
ATOM 636 C CA . VAL A 1 88 ? 4.840 -2.471 -16.474 1.00 71.69 88 VAL A CA 1
ATOM 637 C C . VAL A 1 88 ? 3.780 -2.840 -15.442 1.00 71.69 88 VAL A C 1
ATOM 639 O O . VAL A 1 88 ? 3.472 -2.047 -14.542 1.00 71.69 88 VAL A O 1
ATOM 642 N N . CYS A 1 89 ? 3.288 -4.078 -15.533 1.00 75.88 89 CYS A N 1
ATOM 643 C CA . CYS A 1 89 ? 2.433 -4.686 -14.519 1.00 75.88 89 CYS A CA 1
ATOM 644 C C . CYS A 1 89 ? 3.139 -4.669 -13.157 1.00 75.88 89 CYS A C 1
ATOM 646 O O . CYS A 1 89 ? 4.273 -5.136 -13.018 1.00 75.88 89 CYS A O 1
ATOM 648 N N . LYS A 1 90 ? 2.468 -4.124 -12.138 1.00 84.38 90 LYS A N 1
ATOM 649 C CA . LYS A 1 90 ? 3.017 -4.055 -10.782 1.00 84.38 90 LYS A CA 1
ATOM 650 C C . LYS A 1 90 ? 2.924 -5.422 -10.107 1.00 84.38 90 LYS A C 1
ATOM 652 O O . LYS A 1 90 ? 1.877 -6.061 -10.129 1.00 84.38 90 LYS A O 1
ATOM 657 N N . THR A 1 91 ? 4.015 -5.865 -9.488 1.00 90.06 91 THR A N 1
ATOM 658 C CA . THR A 1 91 ? 4.039 -7.142 -8.757 1.00 90.06 91 THR A CA 1
ATOM 659 C C . THR A 1 91 ? 3.419 -7.001 -7.366 1.00 90.06 91 THR A C 1
ATOM 661 O O . THR A 1 91 ? 3.391 -5.908 -6.793 1.00 90.06 91 THR A O 1
ATOM 664 N N . SER A 1 92 ? 2.981 -8.110 -6.765 1.00 93.06 92 SER A N 1
ATOM 665 C CA . SER A 1 92 ? 2.432 -8.143 -5.398 1.00 93.06 92 SER A CA 1
ATOM 666 C C . SER A 1 92 ? 3.372 -7.530 -4.357 1.00 93.06 92 SER A C 1
ATOM 668 O O . SER A 1 92 ? 2.946 -6.770 -3.483 1.00 93.06 92 SER A O 1
ATOM 670 N N . VAL A 1 93 ? 4.677 -7.751 -4.513 1.00 92.31 93 VAL A N 1
ATOM 671 C CA . VAL A 1 93 ? 5.725 -7.141 -3.682 1.00 92.31 93 VAL A CA 1
ATOM 672 C C . VAL A 1 93 ? 5.787 -5.618 -3.864 1.00 92.31 93 VAL A C 1
ATOM 674 O O . VAL A 1 93 ? 5.894 -4.880 -2.882 1.00 92.31 93 VAL A O 1
ATOM 677 N N . GLN A 1 94 ? 5.686 -5.113 -5.097 1.00 92.06 94 GLN A N 1
ATOM 678 C CA . GLN A 1 94 ? 5.664 -3.668 -5.356 1.00 92.06 94 GLN A CA 1
ATOM 679 C C . GLN A 1 94 ? 4.411 -3.004 -4.773 1.00 92.06 94 GLN A C 1
ATOM 681 O O . GLN A 1 94 ? 4.523 -1.937 -4.160 1.00 92.06 94 GLN A O 1
ATOM 686 N N . CYS A 1 95 ? 3.247 -3.646 -4.914 1.00 92.81 95 CYS A N 1
ATOM 687 C CA . CYS A 1 95 ? 1.985 -3.221 -4.309 1.00 92.81 95 CYS A CA 1
ATOM 688 C C . CYS A 1 95 ? 2.1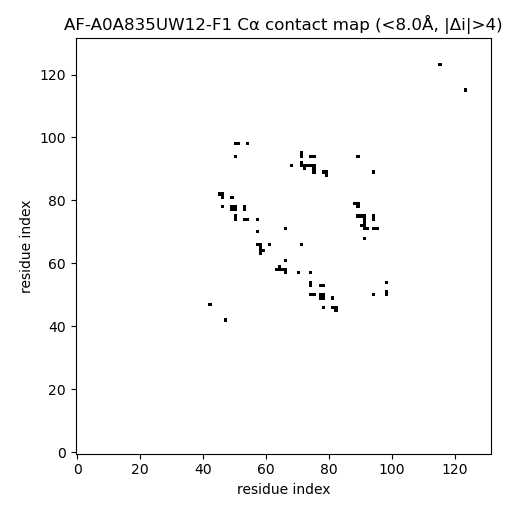20 -3.103 -2.786 1.00 92.81 95 CYS A C 1
ATOM 690 O O . CYS A 1 95 ? 1.842 -2.045 -2.213 1.00 92.81 95 CYS A O 1
ATOM 692 N N . ARG A 1 96 ? 2.652 -4.144 -2.135 1.00 94.88 96 ARG A N 1
ATOM 693 C CA . ARG A 1 96 ? 2.911 -4.149 -0.691 1.00 94.88 96 ARG A CA 1
ATOM 694 C C . ARG A 1 96 ? 3.816 -2.993 -0.261 1.00 94.88 96 ARG A C 1
ATOM 696 O O . ARG A 1 96 ? 3.429 -2.204 0.601 1.00 94.88 96 ARG A O 1
ATOM 703 N N . HIS A 1 97 ? 4.985 -2.841 -0.886 1.00 93.81 97 HIS A N 1
ATOM 704 C CA . HIS A 1 97 ? 5.923 -1.765 -0.546 1.00 93.81 97 HIS A CA 1
ATOM 705 C C . HIS A 1 97 ? 5.321 -0.368 -0.752 1.00 93.81 97 HIS A C 1
ATOM 707 O O . HIS A 1 97 ? 5.611 0.564 0.007 1.00 93.81 97 HIS A O 1
ATOM 713 N N . LYS A 1 98 ? 4.487 -0.187 -1.783 1.00 92.88 98 LYS A N 1
ATOM 714 C CA . LYS A 1 98 ? 3.795 1.082 -2.031 1.00 92.88 98 LYS A CA 1
ATOM 715 C C . LYS A 1 98 ? 2.777 1.379 -0.927 1.00 92.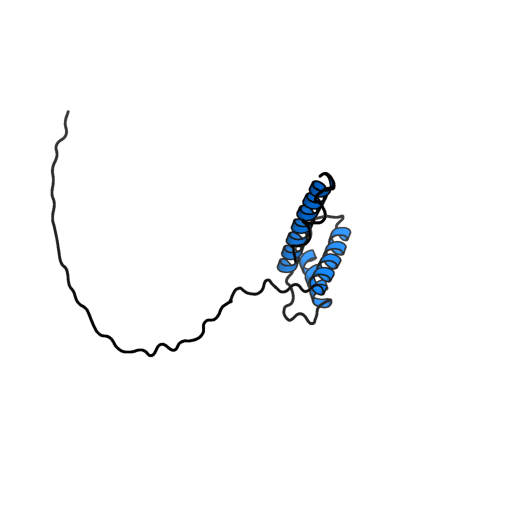88 98 LYS A C 1
ATOM 717 O O . LYS A 1 98 ? 2.816 2.486 -0.388 1.00 92.88 98 LYS A O 1
ATOM 722 N N . VAL A 1 99 ? 1.947 0.410 -0.529 1.00 93.94 99 VAL A N 1
ATOM 723 C CA . VAL A 1 99 ? 0.999 0.568 0.593 1.00 93.94 99 VAL A CA 1
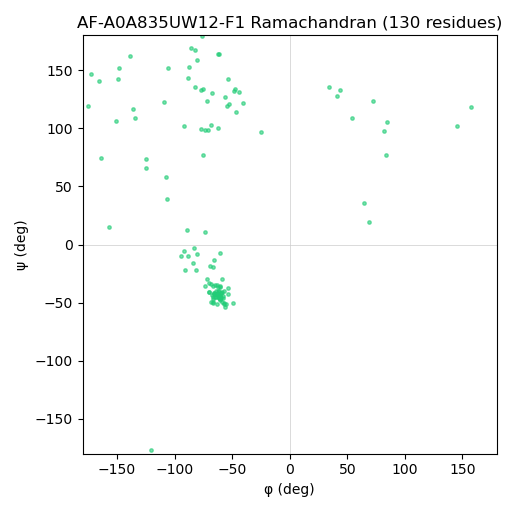ATOM 724 C C . VAL A 1 99 ? 1.729 0.862 1.904 1.00 93.94 99 VAL A C 1
ATOM 726 O O . VAL A 1 99 ? 1.334 1.769 2.638 1.00 93.94 99 VAL A O 1
ATOM 729 N N . GLU A 1 100 ? 2.815 0.148 2.200 1.00 93.75 100 GLU A N 1
ATOM 730 C CA . GLU A 1 100 ? 3.622 0.378 3.405 1.00 93.75 100 GLU A CA 1
ATOM 731 C C . GLU A 1 100 ? 4.160 1.818 3.453 1.00 93.75 100 GLU A C 1
ATOM 733 O O . GLU A 1 100 ? 4.033 2.498 4.480 1.00 93.75 100 GLU A O 1
ATOM 738 N N . LYS A 1 101 ? 4.675 2.327 2.324 1.00 91.75 101 LYS A N 1
ATOM 739 C CA . LYS A 1 101 ? 5.109 3.728 2.205 1.00 91.75 101 LYS A CA 1
ATOM 740 C C . LYS A 1 101 ? 3.957 4.713 2.394 1.00 91.75 101 LYS A C 1
ATOM 742 O O . LYS A 1 101 ? 4.119 5.667 3.153 1.00 91.75 101 LYS A O 1
ATOM 747 N N . LEU A 1 102 ? 2.803 4.480 1.768 1.00 91.75 102 LEU A N 1
ATOM 748 C CA . LEU A 1 102 ? 1.625 5.346 1.911 1.00 91.75 102 LEU A CA 1
ATOM 749 C C . LEU A 1 102 ? 1.137 5.405 3.363 1.00 91.75 102 LEU A C 1
ATOM 751 O O . LEU A 1 102 ? 0.952 6.492 3.906 1.00 91.75 102 LEU A O 1
ATOM 755 N N . ARG A 1 103 ? 1.018 4.255 4.038 1.00 91.12 103 ARG A N 1
ATOM 756 C CA . ARG A 1 103 ? 0.623 4.187 5.456 1.00 91.12 103 ARG A CA 1
ATOM 757 C C . ARG A 1 103 ? 1.629 4.886 6.367 1.00 91.12 103 ARG A C 1
ATOM 759 O O . ARG A 1 103 ? 1.230 5.488 7.365 1.00 91.12 103 ARG A O 1
ATOM 766 N N . LYS A 1 104 ? 2.930 4.795 6.071 1.00 90.81 104 LYS A N 1
ATOM 767 C CA . LYS A 1 104 ? 3.971 5.511 6.824 1.00 90.81 104 LYS A CA 1
ATOM 768 C C . LYS A 1 104 ? 3.851 7.022 6.620 1.00 90.81 104 LYS A C 1
ATOM 770 O O . LYS A 1 104 ? 3.777 7.737 7.615 1.00 90.81 104 LYS A O 1
ATOM 775 N N . ARG A 1 105 ? 3.761 7.482 5.366 1.00 89.94 105 ARG A N 1
ATOM 776 C CA . ARG A 1 105 ? 3.591 8.901 5.016 1.00 89.94 105 ARG A CA 1
ATOM 777 C C . ARG A 1 105 ? 2.358 9.488 5.703 1.00 89.94 105 ARG A C 1
ATOM 779 O O . ARG A 1 105 ? 2.504 10.445 6.450 1.00 89.94 105 ARG A O 1
ATOM 786 N N . TYR A 1 106 ? 1.205 8.830 5.568 1.00 89.69 106 TYR A N 1
ATOM 787 C CA . TYR A 1 106 ? -0.050 9.258 6.185 1.00 89.69 106 TYR A CA 1
ATOM 788 C C . TYR A 1 106 ? 0.053 9.376 7.708 1.00 89.69 106 TYR A C 1
ATOM 790 O O . TYR A 1 106 ? -0.370 10.377 8.273 1.00 89.69 106 TYR A O 1
ATOM 798 N N . ARG A 1 107 ? 0.647 8.388 8.397 1.00 88.12 107 ARG A N 1
ATOM 799 C CA . ARG A 1 107 ? 0.845 8.474 9.855 1.00 88.12 107 ARG A CA 1
ATOM 800 C C . ARG A 1 107 ? 1.740 9.652 10.237 1.00 88.12 107 ARG A C 1
ATOM 802 O O . ARG A 1 107 ? 1.422 10.363 11.184 1.00 88.12 107 ARG A O 1
ATOM 809 N N . SER A 1 108 ? 2.834 9.867 9.508 1.00 84.75 108 SER A N 1
ATOM 810 C CA . SER A 1 108 ? 3.747 10.985 9.760 1.00 84.75 108 SER A CA 1
ATOM 811 C C . SER A 1 108 ? 3.111 12.344 9.460 1.00 84.75 108 SER A C 1
ATOM 813 O O . SER A 1 108 ? 3.272 13.266 10.250 1.00 84.75 108 SER A O 1
ATOM 815 N N . GLU A 1 109 ? 2.385 12.479 8.352 1.00 86.94 109 GLU A N 1
ATOM 816 C CA . GLU A 1 109 ? 1.656 13.701 7.989 1.00 86.94 109 GLU A CA 1
ATOM 817 C C . GLU A 1 109 ? 0.519 13.981 8.967 1.00 86.94 109 GLU A C 1
ATOM 819 O O . GLU A 1 109 ? 0.387 15.110 9.420 1.00 86.94 109 GLU A O 1
ATOM 824 N N . LYS A 1 110 ? -0.229 12.956 9.389 1.00 83.62 110 LYS A N 1
ATOM 825 C CA . LYS A 1 110 ? -1.247 13.089 10.435 1.00 83.62 110 LYS A CA 1
ATOM 826 C C . LYS A 1 110 ? -0.630 13.558 11.751 1.00 83.62 110 LYS A C 1
ATOM 828 O O . LYS A 1 110 ? -1.148 14.489 12.349 1.00 83.62 110 LYS A O 1
ATOM 833 N N . GLN A 1 111 ? 0.489 12.972 12.181 1.00 84.69 111 GLN A N 1
ATOM 834 C CA . GLN A 1 111 ? 1.167 13.402 13.407 1.00 84.69 111 GLN A CA 1
ATOM 835 C C . GLN A 1 111 ? 1.671 14.844 13.302 1.00 84.69 111 GLN A C 1
ATOM 837 O O . GLN A 1 111 ? 1.486 15.620 14.232 1.00 84.69 111 GLN A O 1
ATOM 842 N N . ARG A 1 112 ? 2.263 15.226 12.163 1.00 84.69 112 ARG A N 1
ATOM 843 C CA . ARG A 1 112 ? 2.673 16.614 11.909 1.00 84.69 112 ARG A CA 1
ATOM 844 C C . ARG A 1 112 ? 1.479 17.559 11.916 1.00 84.69 112 ARG A C 1
ATOM 846 O O . ARG A 1 112 ? 1.549 18.579 12.578 1.00 84.69 112 ARG A O 1
ATOM 853 N N . SER A 1 113 ? 0.383 17.196 11.256 1.00 82.19 113 SER A N 1
ATOM 854 C CA . SER A 1 113 ? -0.857 17.974 11.251 1.00 82.19 113 SER A CA 1
ATOM 855 C C . SER A 1 113 ? -1.418 18.158 12.657 1.00 82.19 113 SER A C 1
ATOM 857 O O . SER A 1 113 ? -1.848 19.257 12.978 1.00 82.19 113 SER A O 1
ATOM 859 N N . LEU A 1 114 ? -1.398 17.116 13.495 1.00 84.69 114 LEU A N 1
ATOM 860 C CA . LEU A 1 114 ? -1.840 17.201 14.888 1.00 84.69 114 LEU A CA 1
ATOM 861 C C . LEU A 1 114 ? -0.917 18.1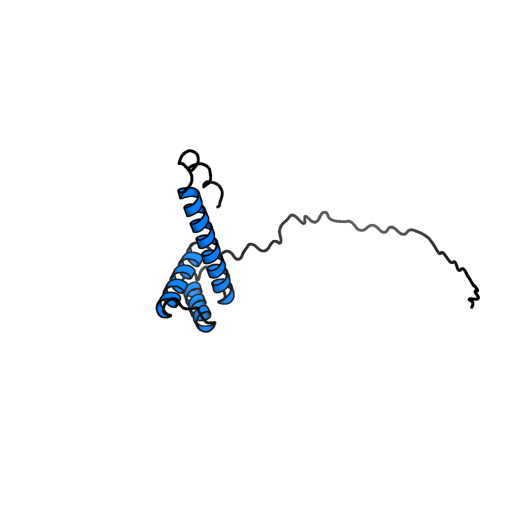05 15.712 1.00 84.69 114 LEU A C 1
ATOM 863 O O . LEU A 1 114 ? -1.406 18.958 16.436 1.00 84.69 114 LEU A O 1
ATOM 867 N N . ILE A 1 115 ? 0.404 17.969 15.569 1.00 83.88 115 ILE A N 1
ATOM 868 C CA . ILE A 1 115 ? 1.377 18.836 16.255 1.00 83.88 115 ILE A CA 1
ATOM 869 C C . ILE A 1 115 ? 1.215 20.297 15.808 1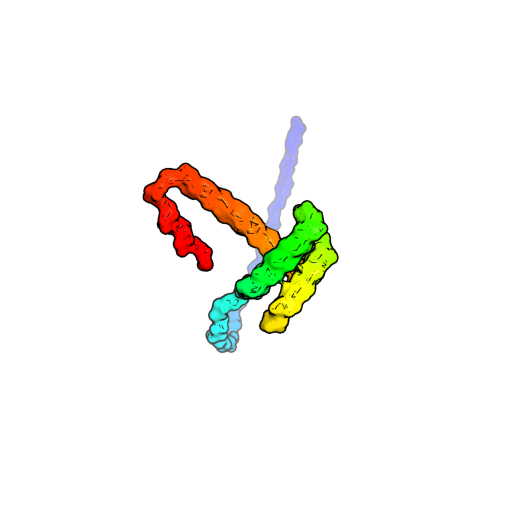.00 83.88 115 ILE A C 1
ATOM 871 O O . ILE A 1 115 ? 1.230 21.194 16.643 1.00 83.88 115 ILE A O 1
ATOM 875 N N . MET A 1 116 ? 1.008 20.543 14.511 1.00 74.44 116 MET A N 1
ATOM 876 C CA . MET A 1 116 ? 0.751 21.883 13.972 1.00 74.44 116 MET A CA 1
ATOM 877 C C . MET A 1 116 ? -0.592 22.451 14.443 1.00 74.44 116 M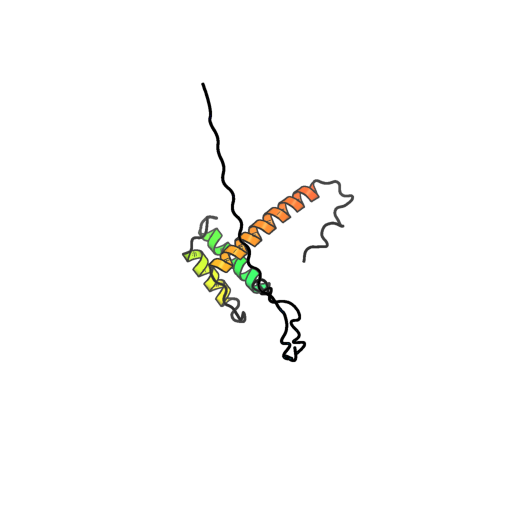ET A C 1
ATOM 879 O O . MET A 1 116 ? -0.677 23.644 14.708 1.00 74.44 116 MET A O 1
ATOM 883 N N . ALA A 1 117 ? -1.621 21.612 14.596 1.00 77.06 117 ALA A N 1
ATOM 884 C CA . ALA A 1 117 ? -2.925 22.021 15.118 1.00 77.06 117 ALA A CA 1
ATOM 885 C C . ALA A 1 117 ? -2.884 22.444 16.600 1.00 77.06 117 ALA A C 1
ATOM 887 O O . ALA A 1 117 ? -3.781 23.148 17.057 1.00 77.06 117 ALA A O 1
ATOM 888 N N . LEU A 1 118 ? -1.847 22.037 17.340 1.00 75.06 118 LEU A N 1
ATOM 889 C CA . LEU A 1 118 ? -1.632 22.390 18.747 1.00 75.06 118 LEU A CA 1
ATOM 890 C C . LEU A 1 118 ? -0.770 23.653 18.941 1.00 75.06 118 LEU A C 1
ATOM 892 O O . LEU A 1 118 ? -0.607 24.096 20.076 1.00 75.06 118 LEU A O 1
ATOM 896 N N . LEU A 1 119 ? -0.214 24.234 17.871 1.00 70.56 119 LEU A N 1
ATOM 897 C CA . LEU A 1 119 ? 0.547 25.489 17.939 1.00 70.56 119 LEU A CA 1
ATOM 898 C C . LEU A 1 119 ? -0.377 26.707 17.786 1.00 70.56 119 LEU A C 1
ATOM 900 O O . LEU A 1 119 ? -1.300 26.638 16.983 1.00 70.56 119 LEU A O 1
ATOM 904 N N . PRO A 1 120 ? -0.142 27.832 18.480 1.00 65.94 120 PRO A N 1
ATOM 905 C CA . PRO A 1 120 ? -0.909 29.064 18.279 1.00 65.94 120 PRO A CA 1
ATOM 906 C C . PRO A 1 120 ? -0.935 29.504 16.803 1.00 65.94 120 PRO A C 1
ATOM 908 O O . PRO A 1 120 ? 0.049 29.341 16.086 1.00 65.94 120 PRO A O 1
ATOM 911 N N . GLU A 1 121 ? -2.076 30.036 16.359 1.00 56.31 121 GLU A N 1
ATOM 912 C CA . GLU A 1 121 ? -2.483 30.248 14.954 1.00 56.31 121 GLU A CA 1
ATOM 913 C C . GLU A 1 121 ? -1.578 31.185 14.118 1.00 56.31 121 GLU A C 1
ATOM 915 O O . GLU A 1 121 ? -1.738 31.249 12.905 1.00 56.31 121 GLU A O 1
ATOM 920 N N . ASP A 1 122 ? -0.590 31.860 14.710 1.00 58.00 122 ASP A N 1
ATOM 921 C CA . ASP A 1 122 ? 0.196 32.938 14.075 1.00 58.00 122 ASP A CA 1
ATOM 922 C C . ASP A 1 122 ? 1.225 32.479 13.008 1.00 58.00 122 ASP A C 1
ATOM 924 O O . ASP A 1 122 ? 2.073 33.248 12.565 1.00 58.00 122 ASP A O 1
ATOM 928 N N . GLY A 1 123 ? 1.198 31.216 12.564 1.00 56.88 123 GLY A N 1
ATOM 929 C CA . GLY A 1 123 ? 2.196 30.698 11.610 1.00 56.88 123 GLY A CA 1
ATOM 930 C C . GLY A 1 123 ? 1.782 29.485 10.779 1.00 56.88 123 GLY A C 1
ATOM 931 O O . GLY A 1 123 ? 2.638 28.811 10.199 1.00 56.88 123 GLY A O 1
ATOM 932 N N . ARG A 1 124 ? 0.487 29.157 10.730 1.00 59.72 124 ARG A N 1
ATOM 933 C CA . ARG A 1 124 ? 0.013 27.871 10.194 1.00 59.72 124 ARG A CA 1
ATOM 934 C C . ARG A 1 124 ? -0.086 27.828 8.661 1.00 59.72 124 ARG A C 1
ATOM 936 O O . ARG A 1 124 ? 0.020 26.744 8.090 1.00 59.72 124 ARG A O 1
ATOM 943 N N . ASP A 1 125 ? -0.184 28.977 7.993 1.00 55.47 125 ASP A N 1
ATOM 944 C CA . ASP A 1 125 ? -0.404 29.067 6.538 1.00 55.47 125 ASP A CA 1
ATOM 945 C C . ASP A 1 125 ? 0.871 28.949 5.677 1.00 55.47 125 ASP A C 1
ATOM 947 O O . ASP A 1 125 ? 0.797 28.671 4.479 1.00 55.47 125 ASP A O 1
ATOM 951 N N . GLY A 1 126 ? 2.063 29.103 6.267 1.00 55.47 126 GLY A N 1
ATOM 952 C CA . GLY A 1 126 ? 3.334 29.116 5.523 1.00 55.47 126 GLY A CA 1
ATOM 953 C C . GLY A 1 126 ? 4.024 27.756 5.351 1.00 55.47 126 GLY A C 1
ATOM 954 O O . GLY A 1 126 ? 4.828 27.581 4.436 1.00 55.47 126 GLY A O 1
ATOM 955 N N . ALA A 1 127 ? 3.727 26.771 6.204 1.00 55.19 127 ALA A N 1
ATOM 956 C CA . ALA A 1 127 ? 4.513 25.532 6.293 1.00 55.19 127 ALA A CA 1
ATOM 957 C C . ALA A 1 127 ? 4.063 24.407 5.337 1.00 55.19 127 ALA A C 1
ATOM 959 O O . ALA A 1 127 ? 4.763 23.404 5.191 1.00 55.19 127 ALA A O 1
ATOM 960 N N . TRP A 1 128 ? 2.912 24.552 4.671 1.00 54.38 128 TRP A N 1
ATOM 961 C CA . TRP A 1 128 ? 2.300 23.479 3.872 1.00 54.38 128 TRP A CA 1
ATOM 962 C C . TRP A 1 128 ? 2.650 23.500 2.378 1.00 54.38 128 TRP A C 1
ATOM 964 O O . TRP A 1 128 ? 2.347 22.539 1.672 1.00 54.38 128 TRP A O 1
ATOM 974 N N . ARG A 1 129 ? 3.290 24.559 1.860 1.00 55.44 129 ARG A N 1
ATOM 975 C CA . ARG A 1 129 ? 3.393 24.766 0.400 1.00 55.44 129 ARG A CA 1
ATOM 976 C C . ARG A 1 129 ? 4.524 24.006 -0.312 1.00 55.44 129 ARG A C 1
ATOM 978 O O . ARG A 1 129 ? 4.590 24.056 -1.534 1.00 55.44 129 ARG A O 1
ATOM 985 N N . CYS A 1 130 ? 5.372 23.262 0.398 1.00 42.19 130 CYS A N 1
ATOM 986 C CA . CYS A 1 130 ? 6.518 22.564 -0.201 1.00 42.19 130 CYS A CA 1
ATOM 987 C C . CYS A 1 130 ? 6.512 21.060 0.100 1.00 42.19 130 CYS A C 1
ATOM 989 O O . CYS A 1 130 ? 7.304 20.585 0.909 1.00 42.19 130 CYS A O 1
ATOM 991 N N . SER A 1 131 ? 5.625 20.291 -0.537 1.00 48.25 131 SER A N 1
ATOM 992 C CA . SER A 1 131 ? 5.779 18.831 -0.696 1.00 48.25 131 SER A CA 1
ATOM 993 C C . SER A 1 131 ? 4.845 18.303 -1.792 1.00 48.25 131 SER A C 1
ATOM 995 O O . SER A 1 131 ? 3.832 17.664 -1.503 1.00 48.25 131 SER A O 1
ATOM 997 N N . TYR A 1 132 ? 5.203 18.570 -3.048 1.00 38.44 132 TYR A N 1
ATOM 998 C CA . TYR A 1 132 ? 4.822 17.752 -4.202 1.00 38.44 132 TYR A CA 1
ATOM 999 C C . TYR A 1 132 ? 6.086 17.355 -4.956 1.00 38.44 132 TYR A C 1
ATOM 1001 O O . TYR A 1 132 ? 6.966 18.232 -5.097 1.00 38.44 132 TYR A O 1
#

Sequence (132 aa):
MASPASSSSAAGDDGVPSSAAASSIPHLPTSSAASRRLPPPCWSHEETLALIDAYRDKWYSLGRGNLRASHWDEVAAVVARCCPSSPVCKTSVQCRHKVEKLRKRYRSEKQRSLIMALLPEDGRDGAWRCSY

Radius of gyration: 31.47 Å; Cα contacts (8 Å, |Δi|>4): 49; chains: 1; bounding box: 83×48×66 Å

Solvent-accessible surface area (backbone atoms only — not comparable to full-atom values): 8817 Å² total; per-residue (Å²): 140,77,88,85,86,84,88,89,88,84,91,77,88,83,88,86,86,83,87,87,81,91,76,90,72,88,79,72,86,73,80,76,76,79,81,86,69,72,73,71,80,84,70,49,72,66,53,48,50,44,43,51,51,45,47,48,55,55,29,55,77,54,76,69,48,85,81,51,72,71,56,31,45,52,33,21,54,51,33,39,67,74,41,72,84,50,96,65,78,61,46,33,68,56,51,49,56,50,51,55,50,50,56,50,50,49,53,51,51,49,51,50,51,53,58,56,71,73,46,78,79,92,62,69,86,73,76,72,83,83,81,130

Foldseek 3Di:
DDDDDDDDDDDDDDDDDDDDDDDDDPDDPPDPDDDPPPPPQDCDPQLLVLLVVLVVVLCVVVVNDDDDLVSLQVSLVSSCVRCVVRPDRAHSVNSVVSVVVVVVVVVVVVVVVVVLVPDPPPPNPPPPPPDD

Mean predicted aligned error: 17.2 Å

InterPro domains:
  IPR044822 Myb/SANT-like DNA-binding domain 4 [PF13837] (41-112)
  IPR044823 Trihelix transcription factor ASIL1/2-like [PTHR31307] (16-113)

Organism: Vanilla planifolia (NCBI:txid51239)

pLDDT: mean 72.9, std 19.62, range [38.44, 96.0]

Secondary structure (DSSP, 8-state):
---------------------------------S--S-------HHHHHHHHHHHHHHHHHTTT-PPPHHHHHHHHHHHHHH-TT-SSPPPHHHHHHHHHHHHHHHHHHHHHHHHHHTS-STTSSSSSS---

Nearest PDB structures (foldseek):
  5gra-assembly1_B  TM=3.698E-01  e=5.472E+00  Zymomonas mobilis subsp. mobilis ZM4 = ATCC 31821